Protein AF-A0A382RWM2-F1 (afdb_monomer_lite)

Radius of gyration: 24.31 Å; chains: 1; bounding box: 50×26×71 Å

Organism: NCBI:txid408172

Secondary structure (DSSP, 8-state):
-HHHHHHHHHHHHHHSSS-HHHHHHHHHHHHHTT--S-HHHHHHHHHHHHTTTS-HHHHHHHHHHHHHTT---B-SSSTTSBHHHHHHHHHHHHHHHHHHHHHHHHHHHHHHHHHHHSTTS-HHHHHHHHHHHHHTTS-GGG--

Structure (mmCIF, N/CA/C/O backbone):
data_AF-A0A382RWM2-F1
#
_entry.id   AF-A0A382RWM2-F1
#
loop_
_atom_site.group_PDB
_atom_site.id
_atom_site.type_symbol
_atom_site.label_atom_id
_atom_site.label_alt_id
_atom_site.label_comp_id
_atom_site.label_asym_id
_atom_site.label_entity_id
_atom_site.label_seq_id
_atom_site.pdbx_PDB_ins_code
_atom_site.Cartn_x
_atom_site.Cartn_y
_atom_site.Cartn_z
_atom_site.occupancy
_atom_site.B_iso_or_equiv
_atom_site.auth_seq_id
_atom_site.auth_comp_id
_atom_site.auth_asym_id
_atom_site.auth_atom_id
_atom_site.pdbx_PDB_model_num
ATOM 1 N N . MET A 1 1 ? -15.155 -9.135 -5.319 1.00 83.12 1 MET A N 1
ATOM 2 C CA . MET A 1 1 ? -13.786 -8.941 -4.785 1.00 83.12 1 MET A CA 1
ATOM 3 C C . MET A 1 1 ? -13.737 -7.940 -3.634 1.00 83.12 1 MET A C 1
ATOM 5 O O . MET A 1 1 ? -13.332 -8.337 -2.553 1.00 83.12 1 MET A O 1
ATOM 9 N N . VAL A 1 2 ? -14.212 -6.697 -3.803 1.00 87.88 2 VAL A N 1
ATOM 10 C CA . VAL A 1 2 ? -14.152 -5.650 -2.753 1.00 87.88 2 VAL A CA 1
ATOM 11 C C . VAL A 1 2 ? -14.821 -6.062 -1.433 1.00 87.88 2 VAL A C 1
ATOM 13 O O . VAL A 1 2 ? -14.223 -5.901 -0.376 1.00 87.88 2 VAL A O 1
ATOM 16 N N . TRP A 1 3 ? -16.015 -6.663 -1.479 1.00 88.88 3 TRP A N 1
ATOM 17 C CA . TRP A 1 3 ? -16.713 -7.123 -0.269 1.00 88.88 3 TRP A CA 1
ATOM 18 C C . TRP A 1 3 ? -15.948 -8.214 0.500 1.00 88.88 3 TRP A C 1
ATOM 20 O O . TRP A 1 3 ? -15.853 -8.162 1.724 1.00 88.88 3 TRP A O 1
ATOM 30 N N . VAL A 1 4 ? -15.343 -9.169 -0.215 1.00 91.75 4 VAL A N 1
ATOM 31 C CA . VAL A 1 4 ? -14.516 -10.226 0.392 1.00 91.75 4 VAL A CA 1
ATOM 32 C C . VAL A 1 4 ? -13.292 -9.609 1.069 1.00 91.75 4 VAL A C 1
ATOM 34 O O . VAL A 1 4 ? -13.010 -9.927 2.218 1.00 91.75 4 VAL A O 1
ATOM 37 N N . ALA A 1 5 ? -12.617 -8.670 0.401 1.00 90.50 5 ALA A N 1
ATOM 38 C CA . ALA A 1 5 ? -11.481 -7.953 0.974 1.00 90.50 5 ALA A CA 1
ATOM 39 C C . ALA A 1 5 ? -11.875 -7.151 2.227 1.00 90.50 5 ALA A C 1
ATOM 41 O O . ALA A 1 5 ? -11.217 -7.274 3.253 1.00 90.50 5 ALA A O 1
ATOM 42 N N . ALA A 1 6 ? -12.978 -6.396 2.182 1.00 88.25 6 ALA A N 1
ATOM 43 C CA . ALA A 1 6 ? -13.486 -5.648 3.335 1.00 88.25 6 ALA A CA 1
ATOM 44 C C . ALA A 1 6 ? -13.822 -6.571 4.519 1.00 88.25 6 ALA A C 1
ATOM 46 O O . ALA A 1 6 ? -13.527 -6.258 5.670 1.00 88.25 6 ALA A O 1
ATOM 47 N N . THR A 1 7 ? -14.388 -7.744 4.234 1.00 89.94 7 THR A N 1
ATOM 48 C CA . THR A 1 7 ? -14.699 -8.758 5.249 1.00 89.94 7 THR A CA 1
ATOM 49 C C . THR A 1 7 ? -13.429 -9.330 5.871 1.00 89.94 7 THR A C 1
ATOM 51 O O . THR A 1 7 ? -13.325 -9.399 7.093 1.00 89.94 7 THR A O 1
ATOM 54 N N . LEU A 1 8 ? -12.421 -9.662 5.061 1.00 90.06 8 LEU A N 1
ATOM 55 C CA . LEU A 1 8 ? -11.121 -10.109 5.563 1.00 90.06 8 LEU A CA 1
ATOM 56 C C . LEU A 1 8 ? -10.444 -9.035 6.419 1.00 90.06 8 LEU A C 1
ATOM 58 O O . LEU A 1 8 ? -9.989 -9.343 7.513 1.00 90.06 8 LEU A O 1
ATOM 62 N N . VAL A 1 9 ? -10.433 -7.775 5.977 1.00 87.31 9 VAL A N 1
ATOM 63 C CA . VAL A 1 9 ? -9.864 -6.650 6.740 1.00 87.31 9 VAL A CA 1
ATOM 64 C C . VAL A 1 9 ? -10.582 -6.451 8.078 1.00 87.31 9 VAL A C 1
ATOM 66 O O . VAL A 1 9 ? -9.943 -6.108 9.069 1.00 87.31 9 VAL A O 1
ATOM 69 N N . PHE A 1 10 ? -11.891 -6.706 8.137 1.00 87.19 10 PHE A N 1
ATOM 70 C CA . PHE A 1 10 ? -12.647 -6.649 9.385 1.00 87.19 10 PHE A CA 1
ATOM 71 C C . PHE A 1 10 ? -12.287 -7.796 10.344 1.00 87.19 10 PHE A C 1
ATOM 73 O O . PHE A 1 10 ? -12.116 -7.560 11.542 1.00 87.19 10 PHE A O 1
ATOM 80 N N . PHE A 1 11 ? -12.181 -9.032 9.851 1.00 87.25 11 PHE A N 1
ATOM 81 C CA . PHE A 1 11 ? -11.974 -10.201 10.712 1.00 87.25 11 PHE A CA 1
ATOM 82 C C . PHE A 1 11 ? -10.505 -10.474 11.053 1.00 87.25 11 PHE A C 1
ATOM 84 O O . PHE A 1 11 ? -10.242 -10.926 12.163 1.00 87.25 11 PHE A O 1
ATOM 91 N N . LEU A 1 12 ? -9.551 -10.168 10.166 1.00 84.81 12 LEU A N 1
ATOM 92 C CA . LEU A 1 12 ? -8.122 -10.460 10.358 1.00 84.81 12 LEU A CA 1
ATOM 93 C C . LEU A 1 12 ? -7.559 -9.929 11.691 1.00 84.81 12 LEU A C 1
ATOM 95 O O . LEU A 1 12 ? -6.944 -10.713 12.410 1.00 84.81 12 LEU A O 1
ATOM 99 N N . PRO A 1 13 ? -7.802 -8.666 12.094 1.00 77.12 13 PRO A N 1
ATOM 100 C CA . PRO A 1 13 ? -7.327 -8.171 13.385 1.00 77.12 13 PRO A CA 1
ATOM 101 C C . PRO A 1 13 ? -8.025 -8.818 14.588 1.00 77.12 13 PRO A C 1
ATOM 103 O O . PRO A 1 13 ? -7.467 -8.826 15.674 1.00 77.12 13 PRO A O 1
ATOM 106 N N . ARG A 1 14 ? -9.249 -9.337 14.409 1.00 77.62 14 ARG A N 1
ATOM 107 C CA . ARG A 1 14 ? -10.070 -9.929 15.481 1.00 77.62 14 ARG A CA 1
ATOM 108 C C . ARG A 1 14 ? -9.748 -11.401 15.741 1.00 77.62 14 ARG A C 1
ATOM 110 O O . ARG A 1 14 ? -10.065 -11.903 16.811 1.00 77.62 14 ARG A O 1
ATOM 117 N N . ILE A 1 15 ? -9.173 -12.090 14.754 1.00 81.50 15 ILE A N 1
ATOM 118 C CA . ILE A 1 15 ? -8.710 -13.481 14.885 1.00 81.50 15 ILE A CA 1
ATOM 119 C C . ILE A 1 15 ? -7.227 -13.572 15.253 1.00 81.50 15 ILE A C 1
ATOM 121 O O . ILE A 1 15 ? -6.763 -14.639 15.651 1.00 81.50 15 ILE A O 1
ATOM 125 N N . ALA A 1 16 ? -6.474 -12.482 15.076 1.00 76.19 16 ALA A N 1
ATOM 126 C CA . ALA A 1 16 ? -5.077 -12.426 15.468 1.00 76.19 16 ALA A CA 1
ATOM 127 C C . ALA A 1 16 ? -4.956 -12.596 16.998 1.00 76.19 16 ALA A C 1
ATOM 129 O O . ALA A 1 16 ? -5.753 -12.018 17.737 1.00 76.19 16 ALA A O 1
ATOM 130 N N . PRO A 1 17 ? -3.993 -13.395 17.492 1.00 62.66 17 PRO A N 1
ATOM 131 C CA . PRO A 1 17 ? -3.795 -13.570 18.924 1.00 62.66 17 PRO A CA 1
ATOM 132 C C . PRO A 1 17 ? -3.286 -12.271 19.575 1.00 62.66 17 PRO A C 1
ATOM 134 O O . PRO A 1 17 ? -2.271 -11.715 19.155 1.00 62.66 17 PRO A O 1
ATOM 137 N N . GLY A 1 18 ? -3.984 -11.833 20.627 1.00 61.34 18 GLY A N 1
ATOM 138 C CA . GLY A 1 18 ? -3.733 -10.592 21.369 1.00 61.34 18 GLY A CA 1
ATOM 139 C C . GLY A 1 18 ? -4.775 -9.516 21.060 1.00 61.34 18 GLY A C 1
ATOM 140 O O . GLY A 1 18 ? -5.073 -9.269 19.895 1.00 61.34 18 GLY A O 1
ATOM 141 N N . ASP A 1 19 ? -5.334 -8.870 22.090 1.00 67.69 19 ASP A N 1
ATOM 142 C CA . ASP A 1 19 ? -6.230 -7.731 21.874 1.00 67.69 19 ASP A CA 1
ATOM 143 C C . ASP A 1 19 ? -5.389 -6.548 21.348 1.00 67.69 19 ASP A C 1
ATOM 145 O O . ASP A 1 19 ? -4.474 -6.081 22.037 1.00 67.69 19 ASP A O 1
ATOM 149 N N . PRO A 1 20 ? -5.636 -6.056 20.118 1.00 61.62 20 PRO A N 1
ATOM 150 C CA . PRO A 1 20 ? -4.872 -4.950 19.550 1.00 61.62 20 PRO A CA 1
ATOM 151 C C . PRO A 1 20 ? -4.979 -3.667 20.385 1.00 61.62 20 PRO A C 1
ATOM 153 O O . PRO A 1 20 ? -4.083 -2.824 20.311 1.00 61.62 20 PRO A O 1
ATOM 156 N N . ILE A 1 21 ? -6.038 -3.515 21.189 1.00 63.66 21 ILE A N 1
ATOM 157 C CA . ILE A 1 21 ? -6.176 -2.419 22.152 1.00 63.66 21 ILE A CA 1
ATOM 158 C C . ILE A 1 21 ? -5.253 -2.652 23.349 1.00 63.66 21 ILE A C 1
ATOM 160 O O . ILE A 1 21 ? -4.537 -1.734 23.741 1.00 63.66 21 ILE A O 1
ATOM 164 N N . GLU A 1 22 ? -5.199 -3.872 23.882 1.00 65.38 22 GLU A N 1
ATOM 165 C CA . GLU A 1 22 ? -4.324 -4.241 25.002 1.00 65.38 22 GLU A CA 1
ATOM 166 C C . GLU A 1 22 ? -2.841 -4.099 24.633 1.00 65.38 22 GLU A C 1
ATOM 168 O O . GLU A 1 22 ? -2.073 -3.469 25.356 1.00 65.38 22 GLU A O 1
ATOM 173 N N . GLN A 1 23 ? -2.431 -4.569 23.451 1.00 65.12 23 GLN A N 1
ATOM 174 C CA . GLN A 1 23 ? -1.060 -4.372 22.964 1.00 65.12 23 GLN A CA 1
ATOM 175 C C . GLN A 1 23 ? -0.718 -2.891 22.782 1.00 65.12 23 GLN A C 1
ATOM 177 O O . GLN A 1 23 ? 0.414 -2.471 23.034 1.00 65.12 23 GLN A O 1
ATOM 182 N N . LYS A 1 24 ? -1.692 -2.076 22.363 1.00 63.81 24 LYS A N 1
ATOM 183 C CA . LYS A 1 24 ? -1.506 -0.632 22.235 1.00 63.81 24 LYS A CA 1
ATOM 184 C C . LYS A 1 24 ? -1.399 0.063 23.579 1.00 63.81 24 LYS A C 1
ATOM 186 O O . LYS A 1 24 ? -0.565 0.951 23.708 1.00 63.81 24 LYS A O 1
ATOM 191 N N . VAL A 1 25 ? -2.188 -0.355 24.561 1.00 64.50 25 VAL A N 1
ATOM 192 C CA . VAL A 1 25 ? -2.082 0.080 25.954 1.00 64.50 25 VAL A CA 1
ATOM 193 C C . VAL A 1 25 ? -0.705 -0.260 26.520 1.00 64.50 25 VAL A C 1
ATOM 195 O O . VAL A 1 25 ? -0.047 0.622 27.059 1.00 64.50 25 VAL A O 1
ATOM 198 N N . LEU A 1 26 ? -0.219 -1.485 26.312 1.00 64.56 26 LEU A N 1
ATOM 199 C CA . LEU A 1 26 ? 1.119 -1.911 26.739 1.00 64.56 26 LEU A CA 1
ATOM 200 C C . LEU A 1 26 ? 2.231 -1.108 26.033 1.00 64.56 26 LEU A C 1
ATOM 202 O O . LEU A 1 26 ? 3.208 -0.687 26.655 1.00 64.56 26 LEU A O 1
ATOM 206 N N . GLN A 1 27 ? 2.080 -0.818 24.736 1.00 64.88 27 GLN A N 1
ATOM 207 C CA . GLN A 1 27 ? 3.012 0.047 24.001 1.00 64.88 27 GLN A CA 1
ATOM 208 C C . GLN A 1 27 ? 2.961 1.506 24.489 1.00 64.88 27 GLN A C 1
ATOM 210 O O . GLN A 1 27 ? 3.977 2.192 24.539 1.00 64.88 27 GLN A O 1
ATOM 215 N N . MET A 1 28 ? 1.784 1.997 24.855 1.00 62.19 28 MET A N 1
ATOM 216 C CA . MET A 1 28 ? 1.587 3.342 25.386 1.00 62.19 28 MET A CA 1
ATOM 217 C C . MET A 1 28 ? 2.181 3.484 26.798 1.00 62.19 28 MET A C 1
ATOM 219 O O . MET A 1 28 ? 2.899 4.446 27.059 1.00 62.19 28 MET A O 1
ATOM 223 N N . GLN A 1 29 ? 2.011 2.476 27.657 1.00 61.94 29 GLN A N 1
ATOM 224 C CA . GLN A 1 29 ? 2.642 2.404 28.981 1.00 61.94 29 GLN A CA 1
ATOM 225 C C . GLN A 1 29 ? 4.176 2.422 28.905 1.00 61.94 29 GLN A C 1
ATOM 227 O O . GLN A 1 29 ? 4.826 3.059 29.731 1.00 61.94 29 GLN A O 1
ATOM 232 N N . THR A 1 30 ? 4.766 1.766 27.900 1.00 61.56 30 THR A N 1
ATOM 233 C CA . THR A 1 30 ? 6.231 1.739 27.726 1.00 61.56 30 THR A CA 1
ATOM 234 C C . THR A 1 30 ? 6.803 3.046 27.169 1.00 61.56 30 THR A C 1
ATOM 236 O O . THR A 1 30 ? 7.951 3.368 27.464 1.00 61.56 30 THR A O 1
ATOM 239 N N . LEU A 1 31 ? 6.023 3.818 26.403 1.00 58.00 31 LEU A N 1
ATOM 240 C CA . LEU A 1 31 ? 6.451 5.097 25.818 1.00 58.00 31 LEU A CA 1
ATOM 241 C C . LEU A 1 31 ? 6.197 6.311 26.727 1.00 58.00 31 LEU A C 1
ATOM 243 O O . LEU A 1 31 ? 6.937 7.287 26.634 1.00 58.00 31 LEU A O 1
ATOM 247 N N . SER A 1 32 ? 5.166 6.271 27.578 1.00 55.12 32 SER A N 1
ATOM 248 C CA . SER A 1 32 ? 4.702 7.443 28.338 1.00 55.12 32 SER A CA 1
ATOM 249 C C . SER A 1 32 ? 5.085 7.463 29.817 1.00 55.12 32 SER A C 1
ATOM 251 O O . SER A 1 32 ? 4.737 8.432 30.474 1.00 55.12 32 SER A O 1
ATOM 253 N N . GLY A 1 33 ? 5.796 6.449 30.331 1.00 52.00 33 GLY A N 1
ATOM 254 C CA . GLY A 1 33 ? 6.413 6.442 31.667 1.00 52.00 33 GLY A CA 1
ATOM 255 C C . GLY A 1 33 ? 5.557 7.049 32.788 1.00 52.00 33 GLY A C 1
ATOM 256 O O . GLY A 1 33 ? 5.661 8.235 33.052 1.00 52.00 33 GLY A O 1
ATOM 257 N N . ASN A 1 34 ? 4.758 6.235 33.486 1.00 50.06 34 ASN A N 1
ATOM 258 C CA . ASN A 1 34 ? 3.943 6.588 34.668 1.00 50.06 34 ASN A CA 1
ATOM 259 C C . ASN A 1 34 ? 2.960 7.781 34.554 1.00 50.06 34 ASN A C 1
ATOM 261 O O . ASN A 1 34 ? 2.135 7.942 35.449 1.00 50.06 34 ASN A O 1
ATOM 265 N N . GLU A 1 35 ? 2.958 8.558 33.471 1.00 46.91 35 GLU A N 1
ATOM 266 C CA . GLU A 1 35 ? 2.050 9.693 33.245 1.00 46.91 35 GLU A CA 1
ATOM 267 C C . GLU A 1 35 ? 0.911 9.310 32.289 1.00 46.91 35 GLU A C 1
ATOM 269 O O . GLU A 1 35 ? 0.630 9.979 31.295 1.00 46.91 35 GLU A O 1
ATOM 274 N N . MET A 1 36 ? 0.244 8.192 32.568 1.00 49.81 36 MET A N 1
ATOM 275 C CA . MET A 1 36 ? -1.031 7.873 31.932 1.00 49.81 36 MET A CA 1
ATOM 276 C C . MET A 1 36 ? -2.116 7.870 32.992 1.00 49.81 36 MET A C 1
ATOM 278 O O . MET A 1 36 ? -2.242 6.926 33.769 1.00 49.81 36 MET A O 1
ATOM 282 N N . GLY A 1 37 ? -2.898 8.953 32.997 1.00 50.34 37 GLY A N 1
ATOM 283 C CA . GLY A 1 37 ? -4.242 8.939 33.557 1.00 50.34 37 GLY A CA 1
ATOM 284 C C . GLY A 1 37 ? -4.996 7.721 33.024 1.00 50.34 37 GLY A C 1
ATOM 285 O O . GLY A 1 37 ? -4.914 7.410 31.835 1.00 50.34 37 GLY A O 1
ATOM 286 N N . ASP A 1 38 ? -5.606 7.011 33.968 1.00 55.22 38 ASP A N 1
ATOM 287 C CA . ASP A 1 38 ? -6.377 5.774 33.868 1.00 55.22 38 ASP A CA 1
ATOM 288 C C . ASP A 1 38 ? -6.391 5.101 32.483 1.00 55.22 38 ASP A C 1
ATOM 290 O O . ASP A 1 38 ? -7.206 5.379 31.604 1.00 55.22 38 ASP A O 1
ATOM 294 N N . VAL A 1 39 ? -5.489 4.140 32.296 1.00 56.44 39 VAL A N 1
ATOM 295 C CA . VAL A 1 39 ? -5.443 3.236 31.135 1.00 56.44 39 VAL A CA 1
ATOM 296 C C . VAL A 1 39 ? -6.825 2.648 30.795 1.00 56.44 39 VAL A C 1
ATOM 298 O O . VAL A 1 39 ? -7.133 2.421 29.622 1.00 56.44 39 VAL A O 1
ATOM 301 N N . ASN A 1 40 ? -7.685 2.470 31.800 1.00 57.69 40 ASN A N 1
ATOM 302 C CA . ASN A 1 40 ? -9.061 2.018 31.631 1.00 57.69 40 ASN A CA 1
ATOM 303 C C . ASN A 1 40 ? -9.947 3.031 30.889 1.00 57.69 40 ASN A C 1
ATOM 305 O O . ASN A 1 40 ? -10.748 2.616 30.055 1.00 57.69 40 ASN A O 1
ATOM 309 N N . GLU A 1 41 ? -9.784 4.341 31.105 1.00 61.56 41 GLU A N 1
ATOM 310 C CA . GLU A 1 41 ? -10.530 5.374 30.367 1.00 61.56 41 GLU A CA 1
ATOM 311 C C . GLU A 1 41 ? -10.148 5.383 28.884 1.00 61.56 41 GLU A C 1
ATOM 313 O O . GLU A 1 41 ? -10.999 5.563 28.005 1.00 61.56 41 GLU A O 1
ATOM 318 N N . ILE A 1 42 ? -8.872 5.131 28.578 1.00 63.34 42 ILE A N 1
ATOM 319 C CA . ILE A 1 42 ? -8.405 5.006 27.196 1.00 63.34 42 ILE A CA 1
ATOM 320 C C . ILE A 1 42 ? -9.066 3.786 26.549 1.00 63.34 42 ILE A C 1
ATOM 322 O O . ILE A 1 42 ? -9.694 3.936 25.502 1.00 63.34 42 ILE A O 1
ATOM 326 N N . ILE A 1 43 ? -9.015 2.612 27.184 1.00 64.19 43 ILE A N 1
ATOM 327 C CA . ILE A 1 43 ? -9.657 1.384 26.681 1.00 64.19 43 ILE A CA 1
ATOM 328 C C . ILE A 1 43 ? -11.159 1.592 26.469 1.00 64.19 43 ILE A C 1
ATOM 330 O O . ILE A 1 43 ? -11.686 1.262 25.408 1.00 64.19 43 ILE A O 1
ATOM 334 N N . GLU A 1 44 ? -11.852 2.191 27.432 1.00 65.75 44 GLU A N 1
ATOM 335 C CA . GLU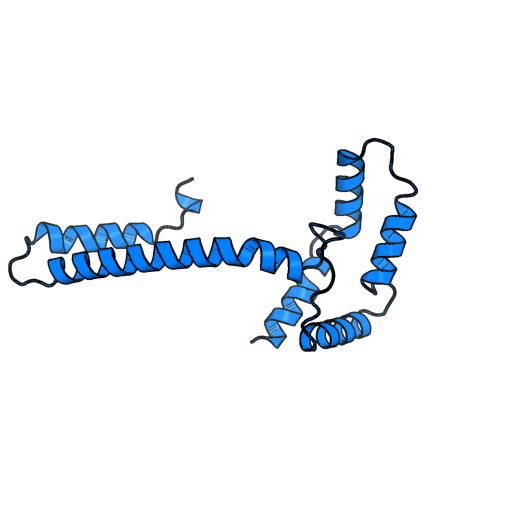 A 1 44 ? -13.298 2.395 27.371 1.00 65.75 44 GLU A CA 1
ATOM 336 C C . GLU A 1 44 ? -13.691 3.433 26.302 1.00 65.75 44 GLU A C 1
ATOM 338 O O . GLU A 1 44 ? -14.696 3.285 25.597 1.00 65.75 44 GLU A O 1
ATOM 343 N N . SER A 1 45 ? -12.874 4.474 26.109 1.00 66.81 45 SER A N 1
ATOM 344 C CA . SER A 1 45 ? -13.057 5.432 25.015 1.00 66.81 45 SER A CA 1
ATOM 345 C C . SER A 1 45 ? -12.848 4.778 23.644 1.00 66.81 45 SER A C 1
ATOM 347 O O . SER A 1 45 ? -13.581 5.084 22.699 1.00 66.81 45 SER A O 1
ATOM 349 N N . TYR A 1 46 ? -11.906 3.836 23.530 1.00 67.19 46 TYR A N 1
ATOM 350 C CA . TYR A 1 46 ? -11.687 3.050 22.319 1.00 67.19 46 TYR A CA 1
ATOM 351 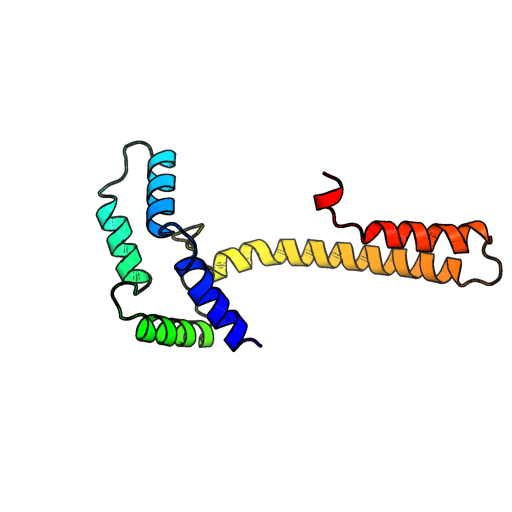C C . TYR A 1 46 ? -12.838 2.077 22.075 1.00 67.19 46 TYR A C 1
ATOM 353 O O . TYR A 1 46 ? -13.358 2.037 20.963 1.00 67.19 46 TYR A O 1
ATOM 361 N N . GLN A 1 47 ? -13.292 1.346 23.092 1.00 69.75 47 GLN A N 1
ATOM 362 C CA . GLN A 1 47 ? -14.426 0.429 22.970 1.00 69.75 47 GLN A CA 1
ATOM 363 C C . GLN A 1 47 ? -15.672 1.157 22.461 1.00 69.75 47 GLN A C 1
ATOM 365 O O . GLN A 1 47 ? -16.281 0.709 21.489 1.00 69.75 47 GLN A O 1
ATOM 370 N N . ARG A 1 48 ? -15.978 2.335 23.021 1.00 70.88 48 ARG A N 1
ATOM 371 C CA . ARG A 1 48 ? -17.090 3.182 22.564 1.00 70.88 48 ARG A CA 1
ATOM 372 C C . ARG A 1 48 ? -16.889 3.717 21.144 1.00 70.88 48 ARG A C 1
ATOM 374 O O .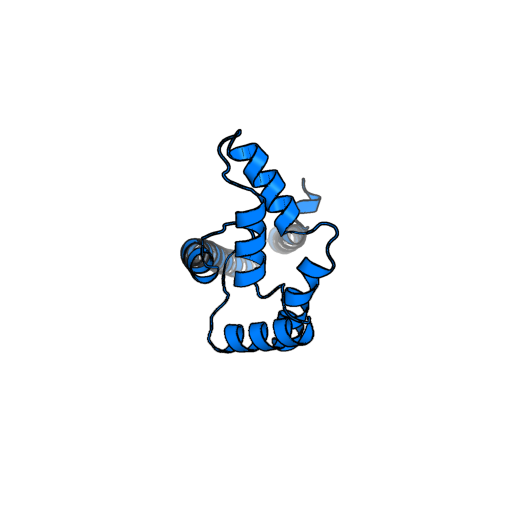 ARG A 1 48 ? -17.821 3.689 20.342 1.00 70.88 48 ARG A O 1
ATOM 381 N N . LYS A 1 49 ? -15.687 4.191 20.796 1.00 68.50 49 LYS A N 1
ATOM 382 C CA . LYS A 1 49 ? -15.402 4.760 19.461 1.00 68.50 49 LYS A CA 1
ATOM 383 C C . LYS A 1 49 ? -15.363 3.716 18.348 1.00 68.50 49 LYS A C 1
ATOM 385 O O . LYS A 1 49 ? -15.802 4.003 17.238 1.00 68.50 49 LYS A O 1
ATOM 390 N N . PHE A 1 50 ? -14.858 2.519 18.632 1.00 69.56 50 PHE A N 1
ATOM 391 C CA . PHE A 1 50 ? -14.814 1.404 17.685 1.00 69.56 50 PHE A CA 1
ATOM 392 C C . PHE A 1 50 ? -16.092 0.550 17.711 1.00 69.56 50 PHE A C 1
ATOM 394 O O . PHE A 1 50 ? -16.226 -0.375 16.909 1.00 69.56 50 PHE A O 1
ATOM 401 N N . GLY A 1 51 ? -17.053 0.877 18.585 1.00 70.88 51 GLY A N 1
ATOM 402 C CA . GLY A 1 51 ? -18.324 0.166 18.709 1.00 70.88 51 GLY A CA 1
ATOM 403 C C . GLY A 1 51 ? -18.162 -1.278 19.185 1.00 70.88 51 GLY A C 1
ATOM 404 O O . GLY A 1 51 ? -18.986 -2.126 18.842 1.00 70.88 51 GLY A O 1
ATOM 405 N N . LEU A 1 52 ? -17.074 -1.575 19.905 1.00 73.12 52 LEU A N 1
ATOM 406 C CA . LEU A 1 52 ? -16.741 -2.922 20.376 1.00 73.12 52 LEU A CA 1
ATOM 407 C C . LEU A 1 52 ? -17.683 -3.398 21.491 1.00 73.12 52 LEU A C 1
ATOM 409 O O . LEU A 1 52 ? -17.735 -4.590 21.771 1.00 73.12 52 LEU A O 1
ATOM 413 N N . ASP A 1 53 ? -18.469 -2.481 22.056 1.00 76.62 53 ASP A N 1
ATOM 414 C CA . ASP A 1 53 ? -19.581 -2.721 22.978 1.00 76.62 53 ASP A CA 1
ATOM 415 C C . ASP A 1 53 ? -20.792 -3.404 22.310 1.00 76.62 53 ASP A C 1
ATOM 417 O O . ASP A 1 53 ? -21.665 -3.940 22.992 1.00 76.62 53 ASP A O 1
ATOM 421 N N . LYS A 1 54 ? -20.868 -3.402 20.971 1.00 80.19 54 LYS A N 1
ATOM 422 C CA . LYS A 1 54 ? -22.017 -3.926 20.213 1.00 80.19 54 LYS A CA 1
ATOM 423 C C . LYS A 1 54 ? -21.796 -5.367 19.738 1.00 80.19 54 LYS A C 1
ATOM 425 O O . LYS A 1 54 ? -20.656 -5.758 19.489 1.00 80.19 54 LYS A O 1
ATOM 430 N N . PRO A 1 55 ? -22.871 -6.144 19.485 1.00 87.12 55 PRO A N 1
ATOM 431 C CA . PRO A 1 55 ? -22.764 -7.459 18.854 1.00 87.12 55 PRO A CA 1
ATOM 432 C C . PRO A 1 55 ? -22.002 -7.398 17.525 1.00 87.12 55 PRO A C 1
ATOM 434 O O . PRO A 1 55 ? -22.163 -6.450 16.750 1.00 87.12 55 PRO A O 1
ATOM 437 N N . ILE A 1 56 ? -21.218 -8.435 17.220 1.00 84.44 56 ILE A N 1
ATOM 438 C CA . ILE A 1 56 ? -20.298 -8.436 16.069 1.00 84.44 56 ILE A CA 1
ATOM 439 C C . ILE A 1 56 ? -20.996 -8.191 14.721 1.00 84.44 56 ILE A C 1
ATOM 441 O O . ILE A 1 56 ? -20.440 -7.528 13.847 1.00 84.44 56 ILE A O 1
ATOM 445 N N . GLY A 1 57 ? -22.246 -8.646 14.573 1.00 86.69 57 GLY A N 1
ATOM 446 C CA . GLY A 1 57 ? -23.060 -8.371 13.387 1.00 86.69 57 GLY A CA 1
ATOM 447 C C . GLY A 1 57 ? -23.344 -6.878 13.200 1.00 86.69 57 GLY A C 1
ATOM 448 O O . GLY A 1 57 ? -23.203 -6.354 12.097 1.00 86.69 57 GLY A O 1
ATOM 449 N N . GLN A 1 58 ? -23.653 -6.162 14.285 1.00 87.00 58 GLN A N 1
ATOM 450 C CA . GLN A 1 58 ? -23.879 -4.717 14.240 1.00 87.00 58 GLN A CA 1
ATOM 451 C C . GLN A 1 58 ? -22.577 -3.958 13.959 1.00 87.00 58 GLN A C 1
ATOM 453 O O . GLN A 1 58 ? -22.588 -2.988 13.201 1.00 87.00 58 GLN A O 1
ATOM 458 N N . GLN A 1 59 ? -21.452 -4.407 14.527 1.00 87.44 59 GLN A N 1
ATOM 459 C CA . GLN A 1 59 ? -20.134 -3.839 14.225 1.00 87.44 59 GLN A CA 1
ATOM 460 C C . GLN A 1 59 ? -19.813 -3.938 12.733 1.00 87.44 59 GLN A C 1
ATOM 462 O O . GLN A 1 59 ? -19.364 -2.965 12.132 1.00 87.44 59 GLN A O 1
ATOM 467 N N . TYR A 1 60 ? -20.080 -5.097 12.132 1.00 89.56 60 TYR A N 1
ATOM 468 C CA . TYR A 1 60 ? -19.823 -5.333 10.718 1.00 89.56 60 TYR A CA 1
ATOM 469 C C . TYR A 1 60 ? -20.715 -4.476 9.811 1.00 89.56 60 TYR A C 1
ATOM 471 O O . TYR A 1 60 ? -20.217 -3.845 8.880 1.00 89.56 60 TYR A O 1
ATOM 479 N N . ILE A 1 61 ? -22.015 -4.371 10.112 1.00 90.81 61 ILE A N 1
ATOM 480 C CA . ILE A 1 61 ? -22.940 -3.512 9.353 1.00 90.81 61 ILE A CA 1
ATOM 481 C C . ILE A 1 61 ? -22.524 -2.039 9.452 1.00 90.81 61 ILE A C 1
ATOM 483 O O . ILE A 1 61 ? -22.466 -1.349 8.434 1.00 90.81 61 ILE A O 1
ATOM 487 N N . ASN A 1 62 ? -22.187 -1.558 10.654 1.00 88.38 62 ASN A N 1
ATOM 488 C CA . ASN A 1 62 ? -21.720 -0.184 10.849 1.00 88.38 62 ASN A CA 1
ATOM 489 C C . ASN A 1 62 ? -20.406 0.070 10.093 1.00 88.38 62 ASN A C 1
ATOM 491 O O . ASN A 1 62 ? -20.268 1.101 9.441 1.00 88.38 62 ASN A O 1
ATOM 495 N N . TYR A 1 63 ? -19.470 -0.884 10.135 1.00 89.31 63 TYR A N 1
ATOM 496 C CA . TYR A 1 63 ? -18.214 -0.822 9.387 1.00 89.31 63 TYR A CA 1
ATOM 497 C C . TYR A 1 63 ? -18.458 -0.703 7.880 1.00 89.31 63 TYR A C 1
ATOM 499 O O . TYR A 1 63 ? -17.911 0.197 7.247 1.00 89.31 63 TYR A O 1
ATOM 507 N N . LEU A 1 64 ? -19.320 -1.550 7.307 1.00 91.06 64 LEU A N 1
ATOM 508 C CA . LEU A 1 64 ? -19.671 -1.469 5.888 1.00 91.06 64 LEU A CA 1
ATOM 509 C C . LEU A 1 64 ? -20.360 -0.143 5.542 1.00 91.06 64 LEU A C 1
ATOM 511 O O . LEU A 1 64 ? -20.070 0.441 4.500 1.00 91.06 64 LEU A O 1
ATOM 515 N N . GLY A 1 65 ? -21.244 0.349 6.414 1.00 91.19 65 GLY A N 1
ATOM 516 C CA . GLY A 1 65 ? -21.923 1.631 6.241 1.00 91.19 65 GLY A CA 1
ATOM 517 C C . GLY A 1 65 ? -20.965 2.823 6.245 1.00 91.19 65 GLY A C 1
ATOM 518 O O . GLY A 1 65 ? -21.113 3.723 5.420 1.00 91.19 65 GLY A O 1
ATOM 519 N N . ASN A 1 66 ? -19.970 2.818 7.131 1.00 89.00 66 ASN A N 1
ATOM 520 C CA . ASN A 1 66 ? -18.929 3.845 7.189 1.00 89.00 66 ASN A CA 1
ATOM 521 C C . ASN A 1 66 ? -17.998 3.753 5.975 1.00 89.00 66 ASN A C 1
ATOM 523 O O . ASN A 1 66 ? -17.770 4.756 5.299 1.00 89.00 66 ASN A O 1
ATOM 527 N N . LEU A 1 67 ? -17.574 2.539 5.612 1.00 90.38 67 LEU A N 1
ATOM 528 C CA . LEU A 1 67 ? -16.738 2.288 4.440 1.00 90.38 67 LEU A CA 1
ATOM 529 C C . LEU A 1 67 ? -17.411 2.764 3.145 1.00 90.38 67 LEU A C 1
ATOM 531 O O . LEU A 1 67 ? -16.765 3.395 2.312 1.00 90.38 67 LEU A O 1
ATOM 535 N N . ALA A 1 68 ? -18.717 2.528 2.993 1.00 90.56 68 ALA A N 1
ATOM 536 C CA . ALA A 1 68 ? -19.492 3.001 1.846 1.00 90.56 68 ALA A CA 1
ATOM 537 C C . ALA A 1 68 ? -19.569 4.538 1.755 1.00 90.56 68 ALA A C 1
ATOM 539 O O . ALA A 1 68 ? -19.750 5.077 0.667 1.00 90.56 68 ALA A O 1
ATOM 540 N N . ARG A 1 69 ? -19.410 5.249 2.880 1.00 92.62 69 ARG A N 1
ATOM 541 C CA . ARG A 1 69 ? -19.340 6.720 2.943 1.00 92.62 69 ARG A CA 1
ATOM 542 C C . ARG A 1 69 ? -17.909 7.253 2.817 1.00 92.62 69 ARG A C 1
ATOM 544 O O . ARG A 1 69 ? -17.712 8.462 2.883 1.00 92.62 69 ARG A O 1
ATOM 551 N N . GLY A 1 70 ? -16.920 6.370 2.659 1.00 88.38 70 GLY A N 1
ATOM 552 C CA . GLY A 1 70 ? -15.501 6.725 2.654 1.00 88.38 70 GLY A CA 1
ATOM 553 C C . GLY A 1 70 ? -14.926 7.018 4.043 1.00 88.38 70 GLY A C 1
ATOM 554 O O . GLY A 1 70 ? -13.792 7.483 4.142 1.00 88.38 70 GLY A O 1
ATOM 555 N N . ASP A 1 71 ? -15.672 6.741 5.113 1.00 88.75 71 ASP A N 1
ATOM 556 C CA . ASP A 1 71 ? -15.179 6.868 6.479 1.00 88.75 71 ASP A CA 1
ATOM 557 C C . ASP A 1 71 ? -14.465 5.577 6.893 1.00 88.75 71 ASP A C 1
ATOM 559 O O . ASP A 1 71 ? -15.076 4.545 7.178 1.00 88.75 71 ASP A O 1
ATOM 563 N N . LEU A 1 72 ? -13.136 5.645 6.894 1.00 86.81 72 LEU A N 1
ATOM 564 C CA . LEU A 1 72 ? -12.253 4.553 7.300 1.00 86.81 72 LEU A CA 1
ATOM 565 C C . LEU A 1 72 ? -12.025 4.511 8.821 1.00 86.81 72 LEU A C 1
ATOM 567 O O . LEU A 1 72 ? -11.393 3.580 9.319 1.00 86.81 72 LEU A O 1
ATOM 571 N N . GLY A 1 73 ? -12.523 5.505 9.560 1.00 85.19 73 GLY A N 1
ATOM 572 C CA . GLY A 1 73 ? -12.350 5.626 10.999 1.00 85.19 73 GLY A CA 1
ATOM 573 C C . GLY A 1 73 ? -10.923 5.982 11.426 1.00 85.19 73 GLY A C 1
ATOM 574 O O . GLY A 1 73 ? -10.161 6.656 10.724 1.00 85.19 73 GLY A O 1
ATOM 575 N N . TYR A 1 74 ? -10.573 5.546 12.635 1.00 81.94 74 TYR A N 1
ATOM 576 C CA . TYR A 1 74 ? -9.297 5.842 13.281 1.00 81.94 74 TYR A CA 1
ATOM 577 C C . TYR A 1 74 ? -8.252 4.755 13.035 1.00 81.94 74 TYR A C 1
ATOM 579 O O . TYR A 1 74 ? -8.561 3.566 12.973 1.00 81.94 74 TYR A O 1
ATOM 587 N N . SER A 1 75 ? -6.991 5.172 12.942 1.00 78.19 75 SER A N 1
ATOM 588 C CA . SER A 1 75 ? -5.859 4.259 12.849 1.00 78.19 75 SER A CA 1
ATOM 589 C C . SER A 1 75 ? -5.616 3.590 14.198 1.00 78.19 75 SER A C 1
ATOM 591 O O . SER A 1 75 ? -5.219 4.255 15.152 1.00 78.19 75 SER A O 1
ATOM 593 N N . LEU A 1 76 ? -5.777 2.265 14.276 1.00 72.31 76 LEU A N 1
ATOM 594 C CA . LEU A 1 76 ? -5.395 1.509 15.477 1.00 72.31 76 LEU A CA 1
ATOM 595 C C . LEU A 1 76 ? -3.889 1.641 15.756 1.00 72.31 76 LEU A C 1
ATOM 597 O O . LEU A 1 76 ? -3.470 1.654 16.907 1.00 72.31 76 LEU A O 1
ATOM 601 N N . ALA A 1 77 ? -3.067 1.786 14.711 1.00 71.69 77 ALA A N 1
ATOM 602 C CA . ALA A 1 77 ? -1.616 1.889 14.836 1.00 71.69 77 ALA A CA 1
ATOM 603 C C . ALA A 1 77 ? -1.130 3.285 15.267 1.00 71.69 77 ALA A C 1
ATOM 605 O O . ALA A 1 77 ? -0.060 3.389 15.867 1.00 71.69 77 ALA A O 1
ATOM 606 N N . ARG A 1 78 ? -1.871 4.353 14.949 1.00 68.94 78 ARG A N 1
ATOM 607 C CA . ARG A 1 78 ? -1.454 5.757 15.151 1.00 68.94 78 ARG A CA 1
ATOM 608 C C . ARG A 1 78 ? -2.569 6.626 15.734 1.00 68.94 78 ARG A C 1
ATOM 610 O O . ARG A 1 78 ? -2.716 7.788 15.379 1.00 68.94 78 ARG A O 1
ATOM 617 N N . TYR A 1 79 ? -3.374 6.075 16.629 1.00 70.56 79 TYR A N 1
ATOM 618 C CA . TYR A 1 79 ? -4.421 6.846 17.291 1.00 70.56 79 TYR A CA 1
ATOM 619 C C . TYR A 1 79 ? -3.837 8.082 18.014 1.00 70.56 79 TYR A C 1
ATOM 621 O O . TYR A 1 79 ? -2.767 7.967 18.615 1.00 70.56 79 TYR A O 1
ATOM 629 N N . PRO A 1 80 ? -4.516 9.250 17.994 1.00 71.50 80 PRO A N 1
ATOM 630 C CA . PRO A 1 80 ? -5.868 9.505 17.480 1.00 71.50 80 PRO A CA 1
ATOM 631 C C . PRO A 1 80 ? -5.961 9.895 15.992 1.00 71.50 80 PRO A C 1
ATOM 633 O O . PRO A 1 80 ? -6.957 10.504 15.599 1.00 71.50 80 PRO A O 1
ATOM 636 N N . S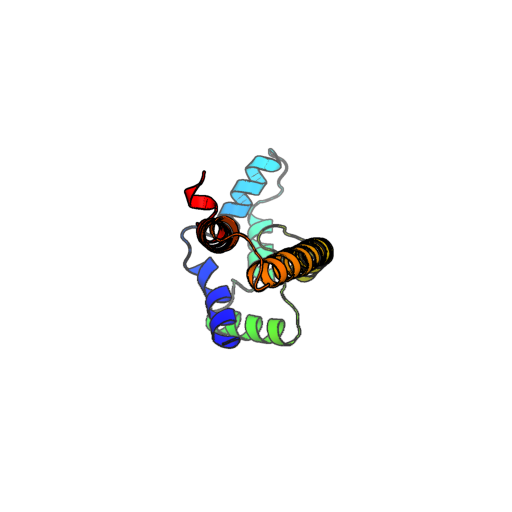ER A 1 81 ? -4.979 9.571 15.142 1.00 79.44 81 SER A N 1
ATOM 637 C CA . SER A 1 81 ? -5.052 9.928 13.718 1.00 79.44 81 SER A CA 1
ATOM 638 C C . SER A 1 81 ? -6.126 9.138 12.956 1.00 79.44 81 SER A C 1
ATOM 640 O O . SER A 1 81 ? -6.414 7.972 13.258 1.00 79.44 81 SER A O 1
ATOM 642 N N . ARG A 1 82 ? -6.756 9.782 11.964 1.00 86.19 82 ARG A N 1
ATOM 643 C CA . ARG A 1 82 ? -7.700 9.124 11.049 1.00 86.19 82 ARG A CA 1
ATOM 644 C C . ARG A 1 82 ? -6.940 8.355 9.978 1.00 86.19 82 ARG A C 1
ATOM 646 O O . ARG A 1 82 ? -5.889 8.791 9.512 1.00 86.19 82 ARG A O 1
ATOM 653 N N . VAL A 1 83 ? -7.499 7.229 9.538 1.00 87.31 83 VAL A N 1
ATOM 654 C CA . VAL A 1 83 ? -6.885 6.399 8.488 1.00 87.31 83 VAL A CA 1
ATOM 655 C C . VAL A 1 83 ? -6.748 7.178 7.176 1.00 87.31 83 VAL A C 1
ATOM 657 O O . VAL A 1 83 ? -5.726 7.064 6.504 1.00 87.31 83 VAL A O 1
ATOM 660 N N . SER A 1 84 ? -7.737 8.012 6.835 1.00 89.75 84 SER A N 1
ATOM 661 C CA . SER A 1 84 ? -7.695 8.890 5.658 1.00 89.75 84 SER A CA 1
ATOM 662 C C . SER A 1 84 ? -6.463 9.792 5.649 1.00 89.75 84 SER A C 1
ATOM 664 O O . SER A 1 84 ? -5.799 9.918 4.624 1.00 89.75 84 SER A O 1
ATOM 666 N N . ASP A 1 85 ? -6.126 10.372 6.798 1.00 90.31 85 ASP A N 1
ATOM 667 C CA . ASP A 1 85 ? -5.059 11.365 6.917 1.00 90.31 85 ASP A CA 1
ATOM 668 C C . ASP A 1 85 ? -3.689 10.692 6.794 1.00 90.31 85 ASP A C 1
ATOM 670 O O . ASP A 1 85 ? -2.788 11.202 6.130 1.00 90.31 85 ASP A O 1
ATOM 674 N N . GLU A 1 86 ? -3.546 9.496 7.370 1.00 89.56 86 GLU A N 1
ATOM 675 C CA . GLU A 1 86 ? -2.352 8.664 7.206 1.00 89.56 86 GLU A CA 1
ATOM 676 C C . GLU A 1 86 ? -2.140 8.261 5.742 1.00 89.56 86 GLU A C 1
ATOM 678 O O . GLU A 1 86 ? -1.023 8.371 5.229 1.00 89.56 86 GLU A O 1
ATOM 683 N N . ILE A 1 87 ? -3.211 7.847 5.051 1.00 91.56 87 ILE A N 1
ATOM 684 C CA . ILE A 1 87 ? -3.161 7.516 3.622 1.00 91.56 87 ILE A CA 1
ATOM 685 C C . ILE A 1 87 ? -2.771 8.753 2.817 1.00 91.56 87 ILE A C 1
ATOM 687 O O . ILE A 1 87 ? -1.855 8.677 2.005 1.00 91.56 87 ILE A O 1
ATOM 691 N N . MET A 1 88 ? -3.408 9.900 3.058 1.00 93.69 88 MET A N 1
ATOM 692 C CA . MET A 1 88 ? -3.100 11.145 2.349 1.00 93.69 88 MET A CA 1
ATOM 693 C C . MET A 1 88 ? -1.678 11.641 2.616 1.00 93.69 88 MET A C 1
ATOM 695 O O . MET A 1 88 ? -1.067 12.223 1.724 1.00 93.69 88 MET A O 1
ATOM 699 N N . ARG A 1 89 ? -1.117 11.383 3.803 1.00 93.19 89 ARG A N 1
ATOM 700 C CA . ARG A 1 89 ? 0.280 11.718 4.104 1.00 93.19 89 ARG A CA 1
ATOM 701 C C . ARG A 1 89 ? 1.262 10.828 3.342 1.00 93.19 89 ARG A C 1
ATOM 703 O O . ARG A 1 89 ? 2.303 11.307 2.897 1.00 93.19 89 ARG A O 1
ATOM 710 N N . ALA A 1 90 ? 0.959 9.538 3.210 1.00 92.25 90 ALA A N 1
ATOM 711 C CA . ALA A 1 90 ? 1.834 8.576 2.542 1.00 92.25 90 ALA A CA 1
ATOM 712 C C . ALA A 1 90 ? 1.690 8.593 1.009 1.00 92.25 90 ALA A C 1
ATOM 714 O O . ALA A 1 90 ? 2.678 8.415 0.296 1.00 92.25 90 ALA A O 1
ATOM 715 N N . ALA A 1 91 ? 0.481 8.842 0.501 1.00 95.69 91 ALA A N 1
ATOM 716 C CA . ALA A 1 91 ? 0.136 8.699 -0.910 1.00 95.69 91 ALA A CA 1
ATOM 717 C C . ALA A 1 91 ? 1.046 9.490 -1.870 1.00 95.69 91 ALA A C 1
ATOM 719 O O . ALA A 1 91 ? 1.491 8.885 -2.846 1.00 95.69 91 ALA A O 1
ATOM 720 N N . PRO A 1 92 ? 1.402 10.770 -1.628 1.00 96.31 92 PRO A N 1
ATOM 721 C CA . PRO A 1 92 ? 2.270 11.518 -2.538 1.00 96.31 92 PRO A CA 1
ATOM 722 C C . PRO A 1 92 ? 3.640 10.862 -2.711 1.00 96.31 92 PRO A C 1
ATOM 724 O O . PRO A 1 92 ? 4.122 10.722 -3.832 1.00 96.31 92 PRO A O 1
ATOM 727 N N . TRP A 1 93 ? 4.241 10.395 -1.615 1.00 96.44 93 TRP A N 1
ATOM 728 C CA . TRP A 1 93 ? 5.543 9.732 -1.646 1.00 96.44 93 TRP A CA 1
ATOM 729 C C . TRP A 1 93 ? 5.480 8.409 -2.399 1.00 96.44 93 TRP A C 1
ATOM 731 O O . TRP A 1 93 ? 6.350 8.129 -3.220 1.00 96.44 93 TRP A O 1
ATOM 741 N N . THR A 1 94 ? 4.426 7.622 -2.179 1.00 94.94 94 THR A N 1
ATOM 742 C CA . THR A 1 94 ? 4.209 6.372 -2.913 1.00 94.94 94 THR A CA 1
ATOM 743 C C . THR A 1 94 ? 4.004 6.624 -4.404 1.00 94.94 94 THR A C 1
ATOM 745 O O . THR A 1 94 ? 4.602 5.931 -5.222 1.00 94.94 94 THR A O 1
ATOM 748 N N . ILE A 1 95 ? 3.210 7.633 -4.773 1.00 97.12 95 ILE A N 1
ATOM 749 C CA . ILE A 1 95 ? 2.957 7.996 -6.173 1.00 97.12 95 ILE A CA 1
ATOM 750 C C . ILE A 1 95 ? 4.247 8.455 -6.854 1.00 97.12 95 ILE A C 1
ATOM 752 O O . ILE A 1 95 ? 4.546 7.988 -7.950 1.00 97.12 95 ILE A O 1
ATOM 756 N N . VAL A 1 96 ? 5.032 9.325 -6.214 1.00 97.50 96 VAL A N 1
ATOM 757 C CA . VAL A 1 96 ? 6.316 9.788 -6.763 1.00 97.50 96 VAL A CA 1
ATOM 758 C C . VAL A 1 96 ? 7.284 8.620 -6.916 1.00 97.50 96 VAL A C 1
ATOM 760 O O . VAL A 1 96 ? 7.905 8.477 -7.966 1.00 97.50 96 VAL A O 1
ATOM 763 N N . LEU A 1 97 ? 7.388 7.751 -5.911 1.00 96.81 97 LEU A N 1
ATOM 764 C CA . LEU A 1 97 ? 8.292 6.607 -5.951 1.00 96.81 97 LEU A CA 1
ATOM 765 C C . LEU A 1 97 ? 7.902 5.613 -7.051 1.00 96.81 97 LEU A C 1
ATOM 767 O O . LEU A 1 97 ? 8.727 5.278 -7.895 1.00 96.81 97 LEU A O 1
ATOM 771 N N . ILE A 1 98 ? 6.641 5.173 -7.083 1.00 96.81 98 ILE A N 1
ATOM 772 C CA . ILE A 1 98 ? 6.155 4.232 -8.100 1.00 96.81 98 ILE A CA 1
ATOM 773 C C . ILE A 1 98 ? 6.214 4.873 -9.484 1.00 96.81 98 ILE A C 1
ATOM 775 O O . ILE A 1 98 ? 6.653 4.228 -10.432 1.00 96.81 98 ILE A O 1
ATOM 779 N N . GLY A 1 99 ? 5.808 6.135 -9.614 1.00 97.62 99 GLY A N 1
ATOM 780 C CA . GLY A 1 99 ? 5.820 6.857 -10.882 1.00 97.62 99 GLY A CA 1
ATOM 781 C C . GLY A 1 99 ? 7.228 6.998 -11.453 1.00 97.62 99 GLY A C 1
ATOM 782 O O . GLY A 1 99 ? 7.452 6.658 -12.613 1.00 97.62 99 GLY A O 1
ATOM 783 N N . THR A 1 100 ? 8.198 7.422 -10.639 1.00 97.12 100 THR A N 1
ATOM 784 C CA . THR A 1 100 ? 9.598 7.549 -11.077 1.00 97.12 100 THR A CA 1
ATOM 785 C C . THR A 1 100 ? 10.219 6.192 -11.389 1.00 97.12 100 THR A C 1
ATOM 787 O O . THR A 1 100 ? 10.816 6.033 -12.453 1.00 97.12 100 THR A O 1
ATOM 790 N N . ALA A 1 101 ? 10.018 5.187 -10.532 1.00 95.38 101 ALA A N 1
ATOM 791 C CA . ALA A 1 101 ? 10.502 3.832 -10.775 1.00 95.38 101 ALA A CA 1
ATOM 792 C C . ALA A 1 101 ? 9.911 3.241 -12.063 1.00 95.38 101 ALA A C 1
ATOM 794 O O . ALA A 1 101 ? 10.646 2.678 -12.870 1.00 95.38 101 ALA A O 1
ATOM 795 N N . THR A 1 102 ? 8.609 3.425 -12.297 1.00 96.31 102 THR A N 1
ATOM 796 C CA . THR A 1 102 ? 7.925 2.945 -13.507 1.00 96.31 102 THR A CA 1
ATOM 797 C C . THR A 1 102 ? 8.449 3.650 -14.749 1.00 96.31 102 THR A C 1
ATOM 799 O O . THR A 1 102 ? 8.716 2.988 -15.745 1.00 96.31 102 THR A O 1
ATOM 802 N N . LEU A 1 103 ? 8.651 4.970 -14.702 1.00 97.75 103 LEU A N 1
ATOM 803 C CA . LEU A 1 103 ? 9.191 5.728 -15.830 1.00 97.75 103 LEU A CA 1
ATOM 804 C C . LEU A 1 103 ? 10.608 5.259 -16.191 1.00 97.75 103 LEU A C 1
ATOM 806 O O . LEU A 1 103 ? 10.906 5.013 -17.361 1.00 97.75 103 LEU A O 1
ATOM 810 N N . ILE A 1 104 ? 11.469 5.098 -15.184 1.00 96.19 104 ILE A N 1
ATOM 811 C CA . ILE A 1 104 ? 12.844 4.619 -15.359 1.00 96.19 104 ILE A CA 1
ATOM 812 C C . ILE A 1 104 ? 12.832 3.193 -15.913 1.00 96.19 104 ILE A C 1
ATOM 814 O O . ILE A 1 104 ? 13.473 2.926 -16.929 1.00 96.19 104 ILE A O 1
ATOM 818 N N . ALA A 1 105 ? 12.068 2.292 -15.294 1.00 92.50 105 ALA A N 1
ATOM 819 C CA . ALA A 1 105 ? 11.968 0.898 -15.709 1.00 92.50 105 ALA A CA 1
ATOM 820 C C . ALA A 1 105 ? 11.397 0.760 -17.125 1.00 92.50 105 ALA A C 1
ATOM 822 O O . ALA A 1 105 ? 11.940 0.005 -17.927 1.00 92.50 105 ALA A O 1
ATOM 823 N N . ALA A 1 106 ? 10.355 1.518 -17.469 1.00 95.00 106 ALA A N 1
ATOM 824 C CA . ALA A 1 106 ? 9.772 1.516 -18.805 1.00 95.00 106 ALA A CA 1
ATOM 825 C C . ALA A 1 106 ? 10.762 2.045 -19.848 1.00 95.00 106 ALA A C 1
ATOM 827 O O . ALA A 1 106 ? 10.902 1.443 -20.911 1.00 95.00 106 ALA A O 1
ATOM 828 N N . THR A 1 107 ? 11.488 3.124 -19.544 1.00 96.19 107 THR A N 1
ATOM 829 C CA . THR A 1 107 ? 12.452 3.732 -20.474 1.00 96.19 107 THR A CA 1
ATOM 830 C C . THR A 1 107 ? 13.654 2.817 -20.699 1.00 96.19 107 THR A C 1
ATOM 832 O O . THR A 1 107 ? 13.964 2.463 -21.836 1.00 96.19 107 THR A O 1
ATOM 835 N N . ILE A 1 108 ? 14.309 2.383 -19.618 1.00 92.8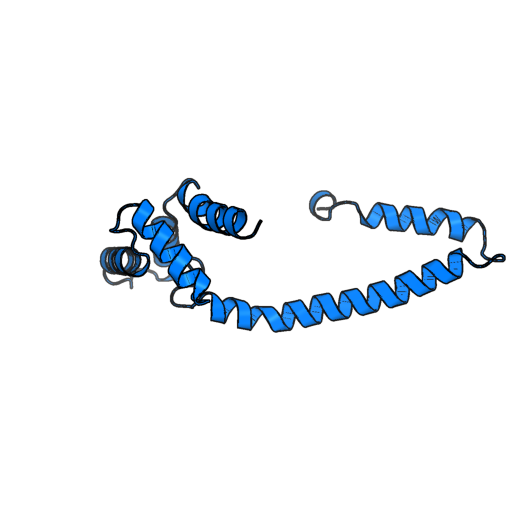1 108 ILE A N 1
ATOM 836 C CA . ILE A 1 108 ? 15.492 1.518 -19.683 1.00 92.81 108 ILE A CA 1
ATOM 837 C C . ILE A 1 108 ? 15.109 0.139 -20.221 1.00 92.81 108 ILE A C 1
ATOM 839 O O . ILE A 1 108 ? 15.764 -0.371 -21.128 1.00 92.81 108 ILE A O 1
ATOM 843 N N . GLY A 1 109 ? 14.031 -0.452 -19.707 1.00 89.25 109 GLY A N 1
ATOM 844 C CA . GLY A 1 109 ? 13.547 -1.761 -20.135 1.00 89.25 109 GLY A CA 1
ATOM 845 C C . GLY A 1 109 ? 13.186 -1.786 -21.617 1.00 89.25 109 GLY A C 1
ATOM 846 O O . GLY A 1 109 ? 13.612 -2.693 -22.329 1.00 89.25 109 GLY A O 1
ATOM 847 N N . SER A 1 110 ? 12.490 -0.758 -22.116 1.00 91.44 110 SER A N 1
ATOM 848 C CA . SER A 1 110 ? 12.159 -0.662 -23.544 1.00 91.44 110 SER A CA 1
ATOM 849 C C . SER A 1 110 ? 13.401 -0.452 -24.409 1.00 91.44 110 SER A C 1
ATOM 851 O O . SER A 1 110 ? 13.520 -1.089 -25.453 1.00 91.44 110 SER A O 1
ATOM 853 N N . ALA A 1 111 ? 14.352 0.386 -23.980 1.00 90.12 111 ALA A N 1
ATOM 854 C CA . ALA A 1 111 ? 15.598 0.608 -24.714 1.00 90.12 111 ALA A CA 1
ATOM 855 C C . ALA A 1 111 ? 16.448 -0.670 -24.805 1.00 90.12 111 ALA A C 1
ATOM 857 O O . ALA A 1 111 ? 16.906 -1.036 -25.888 1.00 90.12 111 ALA A O 1
ATOM 858 N N . LEU A 1 112 ? 16.614 -1.388 -23.689 1.00 87.81 112 LEU A N 1
ATOM 859 C CA . LEU A 1 112 ? 17.331 -2.664 -23.655 1.00 87.81 112 LEU A CA 1
ATOM 860 C C . LEU A 1 112 ? 16.602 -3.744 -24.464 1.00 87.81 112 LEU A C 1
ATOM 862 O O . LEU A 1 112 ? 17.240 -4.471 -25.224 1.00 87.81 112 LEU A O 1
ATOM 866 N N . GLY A 1 113 ? 15.272 -3.813 -24.366 1.00 86.69 113 GLY A N 1
ATOM 867 C CA . GLY A 1 113 ? 14.452 -4.725 -25.164 1.00 86.69 113 GLY A CA 1
ATOM 868 C C . GLY A 1 113 ? 14.590 -4.470 -26.667 1.00 86.69 113 GLY A C 1
ATOM 869 O O . GLY A 1 113 ? 14.834 -5.401 -27.436 1.00 86.69 113 GLY A O 1
ATOM 870 N N . ALA A 1 114 ? 14.523 -3.204 -27.088 1.00 88.44 114 ALA A N 1
ATOM 871 C CA . ALA A 1 114 ? 14.722 -2.804 -28.479 1.00 88.44 114 ALA A CA 1
ATOM 872 C C . ALA A 1 114 ? 16.142 -3.125 -28.973 1.00 88.44 114 ALA A C 1
ATOM 874 O O . ALA A 1 114 ? 16.312 -3.633 -30.084 1.00 88.44 114 ALA A O 1
ATOM 875 N N . LEU A 1 115 ? 17.161 -2.892 -28.137 1.00 85.56 115 LEU A N 1
ATOM 876 C CA . LEU A 1 115 ? 18.545 -3.226 -28.458 1.00 85.56 115 LEU A CA 1
ATOM 877 C C . LEU A 1 115 ? 18.710 -4.735 -28.671 1.00 85.56 115 LEU A C 1
ATOM 879 O O . LEU A 1 115 ? 19.305 -5.140 -29.661 1.00 85.56 115 LEU A O 1
ATOM 883 N N . ILE A 1 116 ? 18.149 -5.586 -27.811 1.00 86.56 116 ILE A N 1
ATOM 884 C CA . ILE A 1 116 ? 18.215 -7.052 -27.965 1.00 86.56 116 ILE A CA 1
ATOM 885 C C . ILE A 1 116 ? 17.501 -7.523 -29.242 1.00 86.56 116 ILE A C 1
ATOM 887 O O . ILE A 1 116 ? 17.987 -8.433 -29.922 1.00 86.56 116 ILE A O 1
ATOM 891 N N . ALA A 1 117 ? 16.374 -6.895 -29.589 1.00 84.19 117 ALA A N 1
ATOM 892 C CA . ALA A 1 117 ? 15.588 -7.237 -30.773 1.00 84.19 117 ALA A CA 1
ATOM 893 C C . ALA A 1 117 ? 16.293 -6.887 -32.100 1.00 84.19 117 ALA A C 1
ATOM 895 O O . ALA A 1 117 ? 15.977 -7.469 -33.143 1.00 84.19 117 ALA A O 1
ATOM 896 N N . TRP A 1 118 ? 17.276 -5.978 -32.093 1.00 88.81 118 TRP A N 1
ATOM 897 C CA . TRP A 1 118 ? 17.980 -5.575 -33.310 1.00 88.81 118 TRP A CA 1
ATOM 898 C C . TRP A 1 118 ? 18.789 -6.731 -33.910 1.00 88.81 118 TRP A C 1
ATOM 900 O O . TRP A 1 118 ? 19.580 -7.401 -33.250 1.00 88.81 118 TRP A O 1
ATOM 910 N N . ARG A 1 119 ? 18.664 -6.935 -35.227 1.00 79.06 119 ARG A N 1
ATOM 911 C CA . ARG A 1 119 ? 19.277 -8.057 -35.962 1.00 79.06 119 ARG A CA 1
ATOM 912 C C . ARG A 1 119 ? 20.808 -8.161 -35.868 1.00 79.06 119 ARG A C 1
ATOM 914 O O . ARG A 1 119 ? 21.320 -9.260 -36.051 1.00 79.06 119 ARG A O 1
ATOM 921 N N . ARG A 1 120 ? 21.532 -7.087 -35.537 1.00 85.00 120 ARG A N 1
ATOM 922 C CA . ARG A 1 120 ? 23.002 -7.061 -35.397 1.00 85.00 120 ARG A CA 1
ATOM 923 C C . ARG A 1 120 ? 23.496 -7.121 -33.950 1.00 85.00 120 ARG A C 1
ATOM 925 O O . ARG A 1 120 ? 24.702 -7.090 -33.733 1.00 85.00 120 ARG A O 1
ATOM 932 N N . SER A 1 121 ? 22.604 -7.234 -32.970 1.00 83.00 121 SER A N 1
ATOM 933 C CA . SER A 1 121 ? 23.016 -7.267 -31.567 1.00 83.00 121 SER A CA 1
ATOM 934 C C . SER A 1 121 ? 23.801 -8.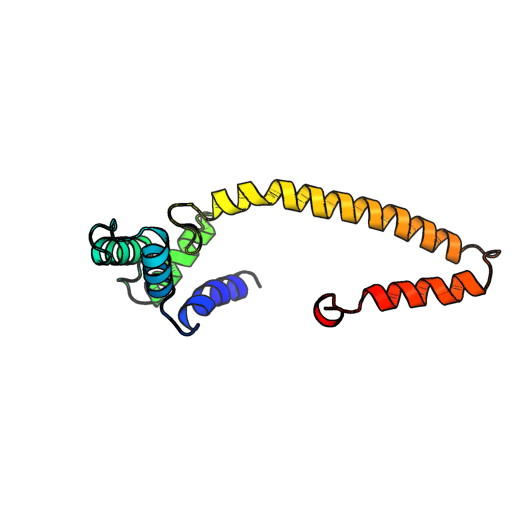538 -31.247 1.00 83.00 121 SER A C 1
ATOM 936 O O . SER A 1 121 ? 23.386 -9.616 -31.700 1.00 83.00 121 SER A O 1
ATOM 938 N N . PRO A 1 122 ? 24.915 -8.433 -30.496 1.00 84.38 122 PRO A N 1
ATOM 939 C CA . PRO A 1 122 ? 25.798 -9.561 -30.225 1.00 84.38 122 PRO A CA 1
ATOM 940 C C . PRO A 1 122 ? 25.053 -10.681 -29.491 1.00 84.38 122 PRO A C 1
ATOM 942 O O . PRO A 1 122 ? 24.252 -10.421 -28.593 1.00 84.38 122 PRO A O 1
ATOM 945 N N . ALA A 1 123 ? 25.317 -11.934 -29.874 1.00 82.25 123 ALA A N 1
ATOM 946 C CA . ALA A 1 123 ? 24.609 -13.110 -29.353 1.00 82.25 123 ALA A CA 1
ATOM 947 C C . ALA A 1 123 ? 24.707 -13.231 -27.821 1.00 82.25 123 ALA A C 1
ATOM 949 O O . ALA A 1 123 ? 23.735 -13.599 -27.168 1.00 82.25 123 ALA A O 1
ATOM 950 N N . LEU A 1 124 ? 25.847 -12.823 -27.253 1.00 84.00 124 LEU A N 1
ATOM 951 C CA . LEU A 1 124 ? 26.065 -12.765 -25.809 1.00 84.00 124 LEU A CA 1
ATOM 952 C C . LEU A 1 124 ? 25.062 -11.832 -25.108 1.00 84.00 124 LEU A C 1
ATOM 954 O O . LEU A 1 124 ? 24.502 -12.203 -24.083 1.00 84.00 124 LEU A O 1
ATOM 958 N N . LEU A 1 125 ? 24.780 -10.655 -25.682 1.00 81.50 125 LEU A N 1
ATOM 959 C CA . LEU A 1 125 ? 23.801 -9.708 -25.133 1.00 81.50 125 LEU A CA 1
ATOM 960 C C . LEU A 1 125 ? 22.381 -10.288 -25.171 1.00 81.50 125 LEU A C 1
ATOM 962 O O . LEU A 1 125 ? 21.621 -10.124 -24.221 1.00 81.50 125 LEU A O 1
ATOM 966 N N . ARG A 1 126 ? 22.027 -10.983 -26.259 1.00 82.06 126 ARG A N 1
ATOM 967 C CA . ARG A 1 126 ? 20.695 -11.587 -26.416 1.00 82.06 126 ARG A CA 1
ATOM 968 C C . ARG A 1 126 ? 20.440 -12.735 -25.445 1.00 82.06 126 ARG A C 1
ATOM 970 O O . ARG A 1 126 ? 19.286 -12.975 -25.116 1.00 82.06 126 ARG A O 1
ATOM 977 N N . LEU A 1 127 ? 21.493 -13.427 -25.008 1.00 83.56 127 LEU A N 1
ATOM 978 C CA . LEU A 1 127 ? 21.396 -14.525 -24.049 1.00 83.56 127 LEU A CA 1
ATOM 979 C C . LEU A 1 127 ? 21.487 -14.037 -22.597 1.00 83.56 127 LEU A C 1
ATOM 981 O O . LEU A 1 127 ? 20.677 -14.440 -21.770 1.00 83.56 127 LEU A O 1
ATOM 985 N N . LEU A 1 128 ? 22.450 -13.166 -22.277 1.00 83.62 128 LEU A N 1
ATOM 986 C CA . LEU A 1 128 ? 22.712 -12.772 -20.891 1.00 83.62 128 LEU A CA 1
ATOM 987 C C . LEU A 1 128 ? 21.645 -11.834 -20.319 1.00 83.62 128 LEU A C 1
ATOM 989 O O . LEU A 1 128 ? 21.246 -12.022 -19.173 1.00 83.62 128 LEU A O 1
ATOM 993 N N . LEU A 1 129 ? 21.163 -10.837 -21.073 1.00 82.50 129 LEU A N 1
ATOM 994 C CA . LEU A 1 129 ? 20.233 -9.848 -20.506 1.00 82.50 129 LEU A CA 1
ATOM 995 C C . LEU A 1 129 ? 18.903 -10.452 -20.024 1.00 82.50 129 LEU A C 1
ATOM 997 O O . LEU A 1 129 ? 18.506 -10.134 -18.903 1.00 82.50 129 LEU A O 1
ATOM 1001 N N . PRO A 1 130 ? 18.218 -11.329 -20.785 1.00 81.69 130 PRO A N 1
ATOM 1002 C CA . PRO A 1 130 ? 16.996 -11.971 -20.302 1.00 81.69 130 PRO A CA 1
ATOM 1003 C C . PRO A 1 130 ? 17.235 -12.828 -19.054 1.00 81.69 130 PRO A C 1
ATOM 1005 O O . PRO A 1 130 ? 16.410 -12.828 -18.143 1.00 81.69 130 PRO A O 1
ATOM 1008 N N . VAL A 1 131 ? 18.386 -13.507 -18.979 1.00 82.56 131 VAL A N 1
ATOM 1009 C CA . VAL A 1 131 ? 18.777 -14.301 -17.806 1.00 82.56 131 VAL A CA 1
ATOM 1010 C C . VAL A 1 131 ? 18.952 -13.395 -16.586 1.00 82.56 131 VAL A C 1
ATOM 1012 O O . VAL A 1 131 ? 18.335 -13.649 -15.557 1.00 82.56 131 VAL A O 1
ATOM 1015 N N . PHE A 1 132 ? 19.684 -12.284 -16.703 1.00 81.38 132 PHE A N 1
ATOM 1016 C CA . PHE A 1 132 ? 19.816 -11.314 -15.608 1.00 81.38 132 PHE A CA 1
ATOM 1017 C C . PHE A 1 132 ? 18.474 -10.706 -15.180 1.00 81.38 132 PHE A C 1
ATOM 1019 O O . PHE A 1 132 ? 18.239 -10.517 -13.987 1.00 81.38 132 PHE A O 1
ATOM 1026 N N . MET A 1 133 ? 17.570 -10.437 -16.125 1.00 78.75 133 MET A N 1
ATOM 1027 C CA . MET A 1 133 ? 16.227 -9.947 -15.804 1.00 78.75 133 MET A CA 1
ATOM 1028 C C . MET A 1 133 ? 15.372 -10.991 -15.082 1.00 78.75 133 MET A C 1
ATOM 1030 O O . MET A 1 133 ? 14.590 -10.629 -14.209 1.00 78.75 133 MET A O 1
ATOM 1034 N N . SER A 1 134 ? 15.541 -12.280 -15.380 1.00 78.31 134 SER A N 1
ATOM 1035 C CA . SER A 1 134 ? 14.847 -13.345 -14.647 1.00 78.31 134 SER A CA 1
ATOM 1036 C C . SER A 1 134 ? 15.329 -13.472 -13.197 1.00 78.31 134 SER A C 1
ATOM 1038 O O . SER A 1 134 ? 14.524 -13.720 -12.304 1.00 78.31 134 SER A O 1
ATOM 1040 N N . THR A 1 135 ? 16.606 -13.186 -12.926 1.00 75.19 135 THR A N 1
ATOM 1041 C CA . THR A 1 135 ? 17.150 -13.120 -11.561 1.00 75.19 135 THR A CA 1
ATOM 1042 C C . THR A 1 135 ? 16.534 -11.977 -10.748 1.00 75.19 135 THR A C 1
ATOM 1044 O O . THR A 1 135 ? 16.417 -12.087 -9.532 1.00 75.19 135 THR A O 1
ATOM 1047 N N . ALA A 1 136 ? 16.067 -10.902 -11.394 1.00 69.62 136 ALA A N 1
ATOM 1048 C CA . ALA A 1 136 ? 15.348 -9.820 -10.714 1.00 69.62 136 ALA A CA 1
ATOM 1049 C C . ALA A 1 136 ? 13.957 -10.242 -10.199 1.00 69.62 136 ALA A C 1
ATOM 1051 O O . ALA A 1 136 ? 13.370 -9.535 -9.383 1.00 69.62 136 ALA A O 1
ATOM 1052 N N . ALA A 1 137 ? 13.430 -11.390 -10.642 1.00 69.19 137 ALA A N 1
ATOM 1053 C CA . ALA A 1 137 ? 12.207 -11.975 -10.095 1.00 69.19 137 ALA A CA 1
ATOM 1054 C C . ALA A 1 137 ? 12.444 -12.743 -8.782 1.00 69.19 137 ALA A C 1
ATOM 1056 O O . ALA A 1 137 ? 11.477 -13.192 -8.166 1.00 69.19 137 ALA A O 1
ATOM 1057 N N . ILE A 1 138 ? 13.703 -12.904 -8.346 1.00 76.81 138 ILE A N 1
ATOM 1058 C CA . ILE A 1 138 ? 14.016 -13.491 -7.043 1.00 76.81 138 ILE A CA 1
ATOM 1059 C C . ILE A 1 138 ? 13.503 -12.536 -5.956 1.00 76.81 138 ILE A C 1
ATOM 1061 O O . ILE A 1 138 ? 13.914 -11.373 -5.923 1.00 76.81 138 ILE A O 1
ATOM 1065 N N . PRO A 1 139 ? 12.607 -12.998 -5.065 1.00 72.69 139 PRO A N 1
ATOM 1066 C CA . PRO A 1 139 ? 12.090 -12.169 -3.992 1.00 72.69 139 PRO A CA 1
ATOM 1067 C C . PRO A 1 139 ? 13.212 -11.591 -3.131 1.00 72.69 139 PRO A C 1
ATOM 1069 O O . PRO A 1 139 ? 14.093 -12.321 -2.684 1.00 72.69 139 PRO A O 1
ATOM 1072 N N . TYR A 1 140 ? 13.148 -10.287 -2.855 1.00 70.88 140 TYR A N 1
ATOM 1073 C CA . TYR A 1 140 ? 14.194 -9.581 -2.108 1.00 70.88 140 TYR A CA 1
ATOM 1074 C C . TYR A 1 140 ? 14.476 -10.210 -0.732 1.00 70.88 140 TYR A C 1
ATOM 1076 O O . TYR A 1 140 ? 15.624 -10.244 -0.313 1.00 70.88 140 TYR A O 1
ATOM 1084 N N . PHE A 1 141 ? 13.456 -10.770 -0.069 1.00 75.06 141 PHE A N 1
ATOM 1085 C CA . PHE A 1 141 ? 13.583 -11.417 1.243 1.00 75.06 141 PHE A CA 1
ATOM 1086 C C . PHE A 1 141 ? 14.381 -12.734 1.214 1.00 75.06 141 PHE A C 1
ATOM 1088 O O . PHE A 1 141 ? 14.721 -13.262 2.265 1.00 75.06 141 PHE A O 1
ATOM 1095 N N . LEU A 1 142 ? 14.654 -13.302 0.032 1.00 72.69 142 LEU A N 1
ATOM 1096 C CA . LEU A 1 142 ? 15.555 -14.454 -0.121 1.00 72.69 142 LEU A CA 1
ATOM 1097 C C . LEU A 1 142 ? 17.023 -14.033 -0.256 1.00 72.69 142 LEU A C 1
ATOM 1099 O O . LEU A 1 142 ? 17.909 -14.880 -0.176 1.00 72.69 142 LEU A O 1
ATOM 1103 N N . LEU A 1 143 ? 17.279 -12.746 -0.495 1.00 71.56 143 LEU A N 1
ATOM 1104 C CA . LEU A 1 143 ? 18.615 -12.187 -0.700 1.00 71.56 143 LEU A CA 1
ATOM 1105 C C . LEU A 1 143 ? 19.193 -11.549 0.579 1.00 71.56 143 LEU A C 1
ATOM 1107 O O . LEU A 1 143 ? 20.326 -11.069 0.544 1.00 71.56 143 LEU A O 1
ATOM 1111 N N . GLY A 1 144 ? 18.440 -11.563 1.688 1.00 53.53 144 GLY A N 1
ATOM 1112 C CA . GLY A 1 144 ? 18.818 -11.021 2.998 1.00 53.53 144 GLY A CA 1
ATOM 1113 C C . GLY A 1 144 ? 17.615 -10.804 3.901 1.00 53.53 144 GLY A C 1
ATOM 1114 O O . GLY A 1 144 ? 16.723 -10.025 3.494 1.00 53.53 144 GLY A O 1
#

InterPro domains:
  IPR035906 MetI-like superfamily [SSF161098] (74-144)

pLDDT: mean 79.73, std 12.81, range [46.91, 97.75]

Sequence (144 aa):
MVWVAATLVFFLPRIAPGDPIEQKVLQMQTLSGNEMGDVNEIIESYQRKFGLDKPIGQQYINYLGNLARGDLGYSLARYPSRVSDEIMRAAPWTIVLIGTATLIAATIGSALGALIAWRRSPALLRLLLPVFMSTAAIPYFLLG

Foldseek 3Di:
DVVVVLVCVLCVQVPDPDNLLVVVLVVCCVVPPPPDDDSVVVVVVCCVQQVVVDDPVVSSVVCVVCVVVVQNADDSVDPPHGPVVVCVVCVVVVCVVCVVVCVVCVVVVVVLVVLLPDPPRDPCSVPVPVVVVVVVPPDPVVVD